Protein AF-A0A0F9LG20-F1 (afdb_monomer_lite)

Radius of gyration: 35.48 Å; chains: 1; bounding box: 74×20×113 Å

pLDDT: mean 71.7, std 18.49, range [33.44, 97.06]

Organism: NCBI:txid412755

Foldseek 3Di:
DPPVVVVVVVVVLVVLLVVLLVVVVVPDPDDPDPALVSQLVVQLVVCVPDPRDHPPVDHSNNSSNVSSVVVVVVSVVVVVVVVVVVVVVVVVVVVVVVVVVVVVVVVVCCVVVVVVVVVVVVVVVVVVVVVD

Secondary structure (DSSP, 8-state):
--SHHHHHHHHHHHHHHHHHHHHHHHH-------SHHHHHHHHHHHHHHS-----TTS-HHHHHHHHHHHHHHHHHHHHHHHHHHHHHHHHHHHHHHHHHHHHHHHHHHHHHHHHHHHHHHHHHHHHHHHT-

Structure (mmCIF, N/CA/C/O backbone):
d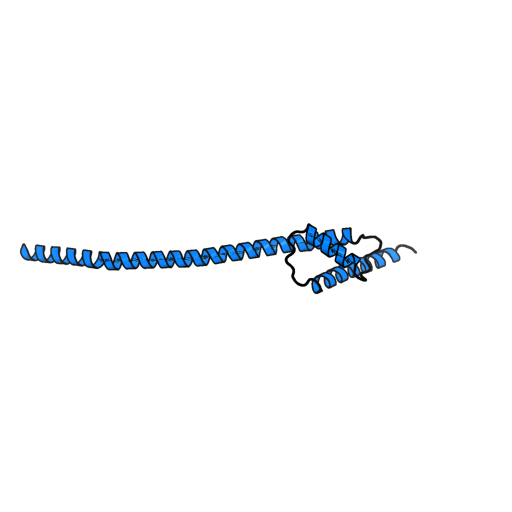ata_AF-A0A0F9LG20-F1
#
_entry.id   AF-A0A0F9LG20-F1
#
loop_
_atom_site.group_PDB
_atom_site.id
_atom_site.type_symbol
_atom_site.label_atom_id
_atom_site.label_alt_id
_atom_site.label_comp_id
_atom_site.label_asym_id
_atom_site.label_entity_id
_atom_site.label_seq_id
_atom_site.pdbx_PDB_ins_code
_atom_site.Cartn_x
_atom_site.Cartn_y
_atom_site.Cartn_z
_atom_site.occupancy
_atom_site.B_iso_or_equiv
_atom_site.auth_seq_id
_atom_site.auth_comp_id
_atom_site.auth_asym_id
_atom_site.auth_atom_id
_atom_site.pdbx_PDB_model_num
ATOM 1 N N . MET A 1 1 ? 17.284 -4.749 -62.860 1.00 35.94 1 MET A N 1
ATOM 2 C CA . MET A 1 1 ? 17.434 -5.625 -61.673 1.00 35.94 1 MET A CA 1
ATOM 3 C C . MET A 1 1 ? 17.868 -4.783 -60.466 1.00 35.94 1 MET A C 1
ATOM 5 O O . MET A 1 1 ? 19.033 -4.812 -60.116 1.00 35.94 1 MET A O 1
ATOM 9 N N . SER A 1 2 ? 16.974 -4.009 -59.832 1.00 41.59 2 SER A N 1
ATOM 10 C CA . SER A 1 2 ? 17.382 -3.140 -58.695 1.00 41.59 2 SER A CA 1
ATOM 11 C C . SER A 1 2 ? 16.422 -3.143 -57.499 1.00 41.59 2 SER A C 1
ATOM 13 O O . SER A 1 2 ? 16.695 -2.504 -56.493 1.00 41.59 2 SER A O 1
ATOM 15 N N . VAL A 1 3 ? 15.325 -3.906 -57.552 1.00 36.62 3 VAL A N 1
ATOM 16 C CA . VAL A 1 3 ? 14.295 -3.906 -56.490 1.00 36.62 3 VAL A CA 1
ATOM 17 C C . VAL A 1 3 ? 14.534 -4.996 -55.428 1.00 36.62 3 VAL A C 1
ATOM 19 O O . VAL A 1 3 ? 14.039 -4.897 -54.307 1.00 36.62 3 VAL A O 1
ATOM 22 N N . LEU A 1 4 ? 15.348 -6.020 -55.724 1.00 35.62 4 LEU A N 1
ATOM 23 C CA . LEU A 1 4 ? 15.622 -7.117 -54.780 1.00 35.62 4 LEU A CA 1
ATOM 24 C C . LEU A 1 4 ? 16.664 -6.788 -53.693 1.00 35.62 4 LEU A C 1
ATOM 26 O O . LEU A 1 4 ? 16.667 -7.453 -52.658 1.00 35.62 4 LEU A O 1
ATOM 30 N N . HIS A 1 5 ? 17.504 -5.763 -53.876 1.00 33.44 5 HIS A N 1
ATOM 31 C CA . HIS A 1 5 ? 18.512 -5.376 -52.876 1.00 33.44 5 HIS A CA 1
ATOM 32 C C . HIS A 1 5 ? 17.921 -4.567 -51.706 1.00 33.44 5 HIS A C 1
ATOM 34 O O . HIS A 1 5 ? 18.314 -4.782 -50.562 1.00 33.44 5 HIS A O 1
ATOM 40 N N . GLY A 1 6 ? 16.904 -3.728 -51.941 1.00 34.19 6 GLY A N 1
ATOM 41 C CA . GLY A 1 6 ? 16.282 -2.923 -50.877 1.00 34.19 6 GLY A CA 1
ATOM 42 C C . GLY A 1 6 ? 15.517 -3.750 -49.834 1.00 34.19 6 GLY A C 1
ATOM 43 O O . GLY A 1 6 ? 15.602 -3.489 -48.637 1.00 34.19 6 GLY A O 1
ATOM 44 N N . LYS A 1 7 ? 14.823 -4.816 -50.258 1.00 38.69 7 LYS A N 1
ATOM 45 C CA . LYS A 1 7 ? 14.038 -5.682 -49.353 1.00 38.69 7 LYS A CA 1
ATOM 46 C C . LYS A 1 7 ? 14.897 -6.564 -48.437 1.00 38.69 7 LYS A C 1
ATOM 48 O O . LYS A 1 7 ? 14.446 -6.905 -47.344 1.00 38.69 7 LYS A O 1
ATOM 53 N N . ARG A 1 8 ? 16.115 -6.932 -48.858 1.00 40.34 8 ARG A N 1
ATOM 54 C CA . ARG A 1 8 ? 17.079 -7.672 -48.022 1.00 40.34 8 ARG A CA 1
ATOM 55 C C . ARG A 1 8 ? 17.750 -6.760 -46.991 1.00 40.34 8 ARG A C 1
ATOM 57 O O . ARG A 1 8 ? 17.859 -7.173 -45.841 1.00 40.34 8 ARG A O 1
ATOM 64 N N . SER A 1 9 ? 18.089 -5.519 -47.355 1.00 44.06 9 SER A N 1
ATOM 65 C CA . SER A 1 9 ? 18.653 -4.533 -46.416 1.00 44.06 9 SER A CA 1
ATOM 66 C C . SER A 1 9 ? 17.705 -4.169 -45.273 1.00 44.06 9 SER A C 1
ATOM 68 O O . SER A 1 9 ? 18.147 -4.072 -44.134 1.00 44.06 9 SER A O 1
ATOM 70 N N . ILE A 1 10 ? 16.399 -4.029 -45.535 1.00 45.84 10 ILE A N 1
ATOM 71 C CA . ILE A 1 10 ? 15.422 -3.660 -44.492 1.00 45.84 10 ILE A CA 1
ATOM 72 C C . ILE A 1 10 ? 15.269 -4.777 -43.450 1.00 45.84 10 ILE A C 1
ATOM 74 O O . ILE A 1 10 ? 15.262 -4.511 -42.252 1.00 45.84 10 ILE A O 1
ATOM 78 N N . LYS A 1 11 ? 15.200 -6.043 -43.886 1.00 40.38 11 LYS A N 1
ATOM 79 C CA . LYS A 1 11 ? 15.082 -7.184 -42.961 1.00 40.38 11 LYS A CA 1
ATOM 80 C C . LYS A 1 11 ? 16.339 -7.377 -42.112 1.00 40.38 11 LYS A C 1
ATOM 82 O O . LYS A 1 11 ? 16.212 -7.688 -40.933 1.00 40.38 11 LYS A O 1
ATOM 87 N N . LEU A 1 12 ? 17.524 -7.151 -42.686 1.00 45.44 12 LEU A N 1
ATOM 88 C CA . LEU A 1 12 ? 18.787 -7.182 -41.942 1.00 45.44 12 LEU A CA 1
ATOM 89 C C . LEU A 1 12 ? 18.863 -6.041 -40.915 1.00 45.44 12 LEU A C 1
ATOM 91 O O . LEU A 1 12 ? 19.277 -6.268 -39.785 1.00 45.44 12 LEU A O 1
ATOM 95 N N . SER A 1 13 ? 18.394 -4.842 -41.282 1.00 50.56 13 SER A N 1
ATOM 96 C CA . SER A 1 13 ? 18.363 -3.670 -40.398 1.00 50.56 13 SER A CA 1
ATOM 97 C C . SER A 1 13 ? 17.475 -3.888 -39.173 1.00 50.56 13 SER A C 1
ATOM 99 O O . SER A 1 13 ? 17.883 -3.562 -38.065 1.00 50.56 13 SER A O 1
ATOM 101 N N . VAL A 1 14 ? 16.279 -4.460 -39.348 1.00 51.78 14 VAL A N 1
ATOM 102 C CA . VAL A 1 14 ? 15.357 -4.727 -38.228 1.00 51.78 14 VAL A CA 1
ATOM 103 C C . VAL A 1 14 ? 15.914 -5.805 -37.299 1.00 51.78 14 VAL A C 1
ATOM 105 O O . VAL A 1 14 ? 15.817 -5.667 -36.084 1.00 51.78 14 VAL A O 1
ATOM 108 N N . PHE A 1 15 ? 16.548 -6.845 -37.850 1.00 52.56 15 PHE A N 1
ATOM 109 C CA . PHE A 1 15 ? 17.170 -7.903 -37.050 1.00 52.56 15 PHE A CA 1
ATOM 110 C C . PHE A 1 15 ? 18.367 -7.382 -36.241 1.00 52.56 15 PHE A C 1
ATOM 112 O O . PHE A 1 15 ? 18.517 -7.741 -35.079 1.00 52.56 15 PHE A O 1
ATOM 119 N N . SER A 1 16 ? 19.173 -6.489 -36.825 1.00 53.41 16 SER A N 1
ATOM 120 C CA . SER A 1 16 ? 20.299 -5.842 -36.137 1.00 53.41 16 SER A CA 1
ATOM 121 C C . SER A 1 16 ? 19.831 -4.916 -35.013 1.00 53.41 16 SER A C 1
ATOM 123 O O . SER A 1 16 ? 20.431 -4.899 -33.944 1.00 53.41 16 SER A O 1
ATOM 125 N N . VAL A 1 17 ? 18.728 -4.190 -35.225 1.00 55.19 17 VAL A N 1
ATOM 126 C CA . VAL A 1 17 ? 18.105 -3.351 -34.191 1.00 55.19 17 VAL A CA 1
ATOM 127 C C . VAL A 1 17 ? 17.536 -4.214 -33.064 1.00 55.19 17 VAL A C 1
ATOM 129 O O . VAL A 1 17 ? 17.798 -3.928 -31.902 1.00 55.19 17 VAL A O 1
ATOM 132 N N . LEU A 1 18 ? 16.834 -5.309 -33.377 1.00 57.78 18 LEU A N 1
ATOM 133 C CA . LEU A 1 18 ? 16.329 -6.237 -32.358 1.00 57.78 18 LEU A CA 1
ATOM 134 C C . LEU A 1 18 ? 17.461 -6.880 -31.547 1.00 57.78 18 LEU A C 1
ATOM 136 O O . LEU A 1 18 ? 17.350 -7.011 -30.330 1.00 57.78 18 LEU A O 1
ATOM 140 N N . LEU A 1 19 ? 18.550 -7.273 -32.212 1.00 58.50 19 LEU A N 1
ATOM 141 C CA . LEU A 1 19 ? 19.716 -7.866 -31.563 1.00 58.50 19 LEU A CA 1
ATOM 142 C C . LEU A 1 19 ? 20.439 -6.847 -30.669 1.00 58.50 19 LEU A C 1
ATOM 144 O O . LEU A 1 19 ? 20.835 -7.195 -29.562 1.00 58.50 19 LEU A O 1
ATOM 148 N N . ALA A 1 20 ? 20.547 -5.588 -31.107 1.00 56.97 20 ALA A N 1
ATOM 149 C CA . ALA A 1 20 ? 21.098 -4.497 -30.304 1.00 56.97 20 ALA A CA 1
ATOM 150 C C . ALA A 1 20 ? 20.238 -4.186 -29.076 1.00 56.97 20 ALA A C 1
ATOM 152 O O . ALA A 1 20 ? 20.774 -4.036 -27.982 1.00 56.97 20 ALA A O 1
ATOM 153 N N . ILE A 1 21 ? 18.911 -4.181 -29.231 1.00 58.53 21 ILE A N 1
ATOM 154 C CA . ILE A 1 21 ? 17.968 -4.035 -28.116 1.00 58.53 21 ILE A CA 1
ATOM 155 C C . ILE A 1 21 ? 18.114 -5.206 -27.136 1.00 58.53 21 ILE A C 1
ATOM 157 O O . ILE A 1 21 ? 18.216 -4.990 -25.935 1.00 58.53 21 ILE A O 1
ATOM 161 N N . THR A 1 22 ? 18.183 -6.442 -27.638 1.00 57.62 22 THR A N 1
ATOM 162 C CA . THR A 1 22 ? 18.323 -7.646 -26.798 1.00 57.62 22 THR A CA 1
ATOM 163 C C . THR A 1 22 ? 19.642 -7.646 -26.029 1.00 57.62 22 THR A C 1
ATOM 165 O O . THR A 1 22 ? 19.663 -7.993 -24.854 1.00 57.62 22 THR A O 1
ATOM 168 N N . ALA A 1 23 ? 20.736 -7.216 -26.660 1.00 57.47 23 ALA A N 1
ATOM 169 C CA . ALA A 1 23 ? 22.022 -7.083 -25.992 1.00 57.47 23 ALA A CA 1
ATOM 170 C C . ALA A 1 23 ? 21.995 -5.977 -24.927 1.00 57.47 23 ALA A C 1
ATOM 172 O O . ALA A 1 23 ? 22.414 -6.233 -23.801 1.00 57.47 23 ALA A O 1
ATOM 173 N N . LEU A 1 24 ? 21.438 -4.794 -25.226 1.00 58.38 24 LEU A N 1
ATOM 174 C CA . LEU A 1 24 ? 21.269 -3.728 -24.226 1.00 58.38 24 LEU A CA 1
ATOM 175 C C . LEU A 1 24 ? 20.518 -4.229 -22.984 1.00 58.38 24 LEU A C 1
ATOM 177 O O . LEU A 1 24 ? 20.935 -3.947 -21.866 1.00 58.38 24 LEU A O 1
ATOM 181 N N . LEU A 1 25 ? 19.465 -5.030 -23.181 1.00 54.41 25 LEU A N 1
ATOM 182 C CA . LEU A 1 25 ? 18.657 -5.603 -22.099 1.00 54.41 25 LEU A CA 1
ATOM 183 C C . LEU A 1 25 ? 19.420 -6.600 -21.209 1.00 54.41 25 LEU A C 1
ATOM 185 O O . LEU A 1 25 ? 19.004 -6.837 -20.080 1.00 54.41 25 LEU A O 1
ATOM 189 N N . THR A 1 26 ? 20.516 -7.193 -21.693 1.00 53.94 26 THR A N 1
ATOM 190 C CA . THR A 1 26 ? 21.326 -8.153 -20.917 1.00 53.94 26 THR A CA 1
ATOM 191 C C . THR A 1 26 ? 22.479 -7.521 -20.134 1.00 53.94 26 THR A C 1
ATOM 193 O O . THR A 1 26 ? 23.039 -8.192 -19.271 1.00 53.94 26 THR A O 1
ATOM 196 N N . PHE A 1 27 ? 22.840 -6.261 -20.416 1.00 46.91 27 PHE A N 1
ATOM 197 C CA . PHE A 1 27 ? 24.038 -5.613 -19.856 1.00 46.91 27 PHE A CA 1
ATOM 198 C C . PHE A 1 27 ? 23.765 -4.481 -18.866 1.00 46.91 27 PHE A C 1
ATOM 200 O O . PHE A 1 27 ? 24.700 -4.037 -18.201 1.00 46.91 27 PHE A O 1
ATOM 207 N N . THR A 1 28 ? 22.528 -4.006 -18.731 1.00 44.59 28 THR A N 1
ATOM 208 C CA . THR A 1 28 ? 22.213 -3.030 -17.687 1.00 44.59 28 THR A CA 1
ATOM 209 C C . THR A 1 28 ? 22.158 -3.743 -16.340 1.00 44.59 28 THR A C 1
ATOM 211 O O . THR A 1 28 ? 21.111 -4.259 -15.940 1.00 44.59 28 THR A O 1
ATOM 214 N N . GLU A 1 29 ? 23.294 -3.779 -15.636 1.00 42.50 29 GLU A N 1
ATOM 215 C CA . GLU A 1 29 ? 23.270 -3.835 -14.178 1.00 42.50 29 GLU A CA 1
ATOM 216 C C . GLU A 1 29 ? 22.289 -2.766 -13.698 1.00 42.50 29 GLU A C 1
ATOM 218 O O . GLU A 1 29 ? 22.288 -1.630 -14.170 1.00 42.50 29 GLU A O 1
ATOM 223 N N . TYR A 1 30 ? 21.372 -3.196 -12.843 1.00 41.78 30 TYR A N 1
ATOM 224 C CA . TYR A 1 30 ? 20.196 -2.450 -12.438 1.00 41.78 30 TYR A CA 1
ATOM 225 C C . TYR A 1 30 ? 20.604 -1.215 -11.623 1.00 41.78 30 TYR A C 1
ATOM 227 O O . TYR A 1 30 ? 20.660 -1.253 -10.395 1.00 41.78 30 TYR A O 1
ATOM 235 N N . THR A 1 31 ? 20.905 -0.110 -12.297 1.00 45.59 31 THR A N 1
ATOM 236 C CA . THR A 1 31 ? 21.007 1.211 -11.680 1.00 45.59 31 THR A CA 1
ATOM 237 C C . THR A 1 31 ? 19.690 1.951 -11.882 1.00 45.59 31 THR A C 1
ATOM 239 O O . THR A 1 31 ? 19.184 1.998 -13.005 1.00 45.59 31 THR A O 1
ATOM 242 N N . PRO A 1 32 ? 19.089 2.520 -10.822 1.00 51.19 32 PRO A N 1
ATOM 243 C CA . PRO A 1 32 ? 17.838 3.252 -10.951 1.00 51.19 32 PRO A CA 1
ATOM 244 C C . PRO A 1 32 ? 18.081 4.518 -11.776 1.00 51.19 32 PRO A C 1
ATOM 246 O O . PRO A 1 32 ? 18.607 5.511 -11.274 1.00 51.19 32 PRO A O 1
ATOM 249 N N . ALA A 1 33 ? 17.707 4.479 -13.052 1.00 49.53 33 ALA A N 1
ATOM 250 C CA . ALA A 1 33 ? 17.706 5.657 -13.897 1.00 49.53 33 ALA A CA 1
ATOM 251 C C . ALA A 1 33 ? 16.692 6.677 -13.361 1.00 49.53 33 ALA A C 1
ATOM 253 O O . ALA A 1 33 ? 15.513 6.371 -13.178 1.00 49.53 33 ALA A O 1
ATOM 254 N N . GLN A 1 34 ? 17.165 7.893 -13.093 1.00 55.31 34 GLN A N 1
ATOM 255 C CA . GLN A 1 34 ? 16.388 8.945 -12.430 1.00 55.31 34 GLN A CA 1
ATOM 256 C C . GLN A 1 34 ? 15.501 9.752 -13.399 1.00 55.31 34 GLN A C 1
ATOM 258 O O . GLN A 1 34 ? 14.619 10.481 -12.950 1.00 55.31 34 GLN A O 1
ATOM 263 N N . SER A 1 35 ? 15.703 9.616 -14.716 1.00 67.38 35 SER A N 1
ATOM 264 C CA . SER A 1 35 ? 14.880 10.241 -15.760 1.00 67.38 35 SER A CA 1
ATOM 265 C C . SER A 1 35 ? 15.119 9.608 -17.139 1.00 67.38 35 SER A C 1
ATOM 267 O O . SER A 1 35 ? 16.159 8.989 -17.381 1.00 67.38 35 SER A O 1
ATOM 269 N N . THR A 1 36 ? 14.174 9.800 -18.066 1.00 65.44 36 THR A N 1
ATOM 270 C CA . THR A 1 36 ? 14.299 9.402 -19.484 1.00 65.44 36 THR A CA 1
ATOM 271 C C . THR A 1 36 ? 15.521 10.021 -20.163 1.00 65.44 36 THR A C 1
ATOM 273 O O . THR A 1 36 ? 16.176 9.361 -20.963 1.00 65.44 36 THR A O 1
ATOM 276 N N . ASP A 1 37 ? 15.883 11.249 -19.797 1.00 69.00 37 ASP A N 1
ATOM 277 C CA . ASP A 1 37 ? 17.022 11.962 -20.387 1.00 69.00 37 ASP A CA 1
ATOM 278 C C . ASP A 1 37 ? 18.369 11.355 -19.948 1.00 69.00 37 ASP A C 1
ATOM 280 O O . ASP A 1 37 ? 19.323 11.293 -20.731 1.00 69.00 37 ASP A O 1
ATOM 284 N N . SER A 1 38 ? 18.438 10.839 -18.712 1.00 69.81 38 SER A N 1
ATOM 285 C CA . SER A 1 38 ? 19.600 10.082 -18.218 1.00 69.81 38 SER A CA 1
ATOM 286 C C . SER A 1 38 ? 19.759 8.775 -18.992 1.00 69.81 38 SER A C 1
ATOM 288 O O . SER A 1 38 ? 20.850 8.464 -19.466 1.00 69.81 38 SER A O 1
ATOM 290 N N . LEU A 1 39 ? 18.650 8.056 -19.205 1.00 68.62 39 LEU A N 1
ATOM 291 C CA . LEU A 1 39 ? 18.619 6.820 -19.994 1.00 68.62 39 LEU A CA 1
ATOM 292 C C . LEU A 1 39 ? 19.053 7.042 -21.446 1.00 68.62 39 LEU A C 1
ATOM 294 O O . LEU A 1 39 ? 19.773 6.213 -22.000 1.00 68.62 39 LEU A O 1
ATOM 298 N N . GLU A 1 40 ? 18.643 8.149 -22.072 1.00 71.75 40 GLU A N 1
ATOM 299 C CA . GLU A 1 40 ? 19.069 8.472 -23.440 1.00 71.75 40 GLU A CA 1
ATOM 300 C C . GLU A 1 40 ? 20.575 8.722 -23.490 1.00 71.75 40 GLU A C 1
ATOM 302 O O . GLU A 1 40 ? 21.264 8.180 -24.354 1.00 71.75 40 GLU A O 1
ATOM 307 N N . THR A 1 41 ? 21.102 9.471 -22.523 1.00 72.56 41 THR A N 1
ATOM 308 C CA . THR A 1 41 ? 22.530 9.794 -22.439 1.00 72.56 41 THR A CA 1
ATOM 309 C C . THR A 1 41 ? 23.385 8.543 -22.214 1.00 72.56 41 THR A C 1
ATOM 311 O O . THR A 1 41 ? 24.382 8.339 -22.910 1.00 72.56 41 THR A O 1
ATOM 314 N N . GLU A 1 42 ? 22.974 7.670 -21.293 1.00 70.31 42 GLU A N 1
ATOM 315 C CA . GLU A 1 42 ? 23.639 6.392 -21.012 1.00 70.31 42 GLU A CA 1
ATOM 316 C C . GLU A 1 42 ? 23.571 5.440 -22.214 1.00 70.31 42 GLU A C 1
ATOM 318 O O . GLU A 1 42 ? 24.582 4.845 -22.594 1.00 70.31 42 GLU A O 1
ATOM 323 N N . CYS A 1 43 ? 22.415 5.355 -22.882 1.00 72.44 43 CYS A N 1
ATOM 324 C CA . CYS A 1 43 ? 22.254 4.573 -24.106 1.00 72.44 43 CYS A CA 1
ATOM 325 C C . CYS A 1 43 ? 23.183 5.071 -25.219 1.00 72.44 43 CYS A C 1
ATOM 327 O O . CYS A 1 43 ? 23.856 4.270 -25.872 1.00 72.44 43 CYS A O 1
ATOM 329 N N . VAL A 1 44 ? 23.259 6.389 -25.431 1.00 74.38 44 VAL A N 1
ATOM 330 C CA . VAL A 1 44 ? 24.126 6.974 -26.460 1.00 74.38 44 VAL A CA 1
ATOM 331 C C . VAL A 1 44 ? 25.590 6.690 -26.146 1.00 74.38 44 VAL A C 1
ATOM 333 O O . VAL A 1 44 ? 26.326 6.289 -27.049 1.00 74.38 44 VAL A O 1
ATOM 336 N N . ALA A 1 45 ? 26.017 6.834 -24.889 1.00 71.31 45 ALA A N 1
ATOM 337 C CA . ALA A 1 45 ? 27.377 6.512 -24.463 1.00 71.31 45 ALA A CA 1
ATOM 338 C C . ALA A 1 45 ? 27.711 5.025 -24.677 1.00 71.31 45 ALA A C 1
ATOM 340 O O . ALA A 1 45 ? 28.797 4.695 -25.156 1.00 71.31 45 ALA A O 1
ATOM 341 N N . PHE A 1 46 ? 26.766 4.126 -24.398 1.00 70.00 46 PHE A N 1
ATOM 342 C CA . PHE A 1 46 ? 26.931 2.688 -24.597 1.00 70.00 46 PHE A CA 1
ATOM 343 C C . PHE A 1 46 ? 27.012 2.301 -26.082 1.00 70.00 46 PHE A C 1
ATOM 345 O O . PHE A 1 46 ? 27.960 1.641 -26.503 1.00 70.00 46 PHE A O 1
ATOM 352 N N . ILE A 1 47 ? 26.070 2.760 -26.913 1.00 68.94 47 ILE A N 1
ATOM 353 C CA . ILE A 1 47 ? 26.082 2.482 -28.359 1.00 68.94 47 ILE A CA 1
ATOM 354 C C . ILE A 1 47 ? 27.326 3.084 -29.023 1.00 68.94 47 ILE A C 1
ATOM 356 O O . ILE A 1 47 ? 27.895 2.469 -29.921 1.00 68.94 47 ILE A O 1
ATOM 360 N N . SER A 1 48 ? 27.770 4.258 -28.566 1.00 69.62 48 SER A N 1
ATOM 361 C CA . SER A 1 48 ? 28.957 4.930 -29.110 1.00 69.62 48 SER A CA 1
ATOM 362 C C . SER A 1 48 ? 30.279 4.299 -28.656 1.00 69.62 48 SER A C 1
ATOM 364 O O . SER A 1 48 ? 31.295 4.504 -29.315 1.00 69.62 48 SER A O 1
ATOM 366 N N . SER A 1 49 ? 30.287 3.552 -27.545 1.00 68.12 49 SER A N 1
ATOM 367 C CA . SER A 1 49 ? 31.472 2.849 -27.022 1.00 68.12 49 SER A CA 1
ATOM 368 C C . SER A 1 49 ? 31.539 1.371 -27.423 1.00 68.12 49 SER A C 1
ATOM 370 O O . SER A 1 49 ? 32.603 0.757 -27.339 1.00 68.12 49 SER A O 1
ATOM 372 N N . GLY A 1 50 ? 30.428 0.794 -27.886 1.00 61.72 50 GLY A N 1
ATOM 373 C CA . GLY A 1 50 ? 30.350 -0.590 -28.339 1.00 61.72 50 GLY A CA 1
ATOM 374 C C . GLY A 1 50 ? 30.803 -0.801 -29.787 1.00 61.72 50 GLY A C 1
ATOM 375 O O . GLY A 1 50 ? 30.758 0.088 -30.630 1.00 61.72 50 GLY A O 1
ATOM 376 N N . THR A 1 51 ? 31.136 -2.048 -30.125 1.00 54.25 51 THR A N 1
ATOM 377 C CA . THR A 1 51 ? 31.341 -2.527 -31.509 1.00 54.25 51 THR A CA 1
ATOM 378 C C . THR A 1 51 ? 30.024 -2.691 -32.289 1.00 54.25 51 THR A C 1
ATOM 380 O O . THR A 1 51 ? 29.977 -3.368 -33.321 1.00 54.25 51 THR A O 1
ATOM 383 N N . PHE A 1 52 ? 28.934 -2.092 -31.799 1.00 56.47 52 PHE A N 1
ATOM 384 C CA . PHE A 1 52 ? 27.605 -2.210 -32.379 1.00 56.47 52 PHE A CA 1
ATOM 385 C C . PHE A 1 52 ? 27.536 -1.479 -33.718 1.00 56.47 52 PHE A C 1
ATOM 387 O O . PHE A 1 52 ? 27.668 -0.261 -33.811 1.00 56.47 52 PHE A O 1
ATOM 394 N N . THR A 1 53 ? 27.287 -2.237 -34.781 1.00 53.97 53 THR A N 1
ATOM 395 C CA . THR A 1 53 ? 27.063 -1.688 -36.117 1.00 53.97 53 THR A CA 1
ATOM 396 C C . THR A 1 53 ? 25.624 -1.193 -36.217 1.00 53.97 53 THR A C 1
ATOM 398 O O . THR A 1 53 ? 24.697 -1.939 -36.533 1.00 53.97 53 THR A O 1
ATOM 401 N N . VAL A 1 54 ? 25.432 0.092 -35.918 1.00 54.03 54 VAL A N 1
ATOM 402 C CA . VAL A 1 54 ? 24.183 0.802 -36.212 1.00 54.03 54 VAL A CA 1
ATOM 403 C C . VAL A 1 54 ? 24.059 0.932 -37.739 1.00 54.03 54 VAL A C 1
ATOM 405 O O . VAL A 1 54 ? 25.061 1.203 -38.409 1.00 54.03 54 VAL A O 1
ATOM 408 N N . PRO A 1 55 ? 22.872 0.719 -38.337 1.00 59.41 55 PRO A N 1
ATOM 409 C CA . PRO A 1 55 ? 22.672 0.971 -39.760 1.00 59.41 55 PRO A CA 1
ATOM 410 C C . PRO A 1 55 ? 23.109 2.397 -40.113 1.00 59.41 55 PRO A C 1
ATOM 412 O O . PRO A 1 55 ? 22.725 3.332 -39.422 1.00 59.41 55 PRO A O 1
ATOM 415 N N . ALA A 1 56 ? 23.843 2.587 -41.214 1.00 59.56 56 ALA A N 1
ATOM 416 C CA . ALA A 1 56 ? 24.373 3.902 -41.611 1.00 59.56 56 ALA A CA 1
ATOM 417 C C . ALA A 1 56 ? 23.296 4.996 -41.809 1.00 59.56 56 ALA A C 1
ATOM 419 O O . ALA A 1 56 ? 23.617 6.176 -41.901 1.00 59.56 56 ALA A O 1
ATOM 420 N N . SER A 1 57 ? 22.021 4.608 -41.889 1.00 63.81 57 SER A N 1
ATOM 421 C CA . SER A 1 57 ? 20.861 5.497 -41.984 1.00 63.81 57 SER A CA 1
ATOM 422 C C . SER A 1 57 ? 20.325 5.995 -40.636 1.00 63.81 57 SER A C 1
ATOM 424 O O . SER A 1 57 ? 19.402 6.803 -40.630 1.00 63.81 57 SER A O 1
ATOM 426 N N . LEU A 1 58 ? 20.829 5.487 -39.509 1.00 64.31 58 LEU A N 1
ATOM 427 C CA . LEU A 1 58 ? 20.385 5.833 -38.160 1.00 64.31 58 LEU A CA 1
ATOM 428 C C . LEU A 1 58 ? 21.579 6.310 -37.344 1.00 64.31 58 LEU A C 1
ATOM 430 O O . LEU A 1 58 ? 22.604 5.637 -37.264 1.00 64.31 58 LEU A O 1
ATOM 434 N N . THR A 1 59 ? 21.438 7.468 -36.710 1.00 73.00 59 THR A N 1
ATOM 435 C CA . THR A 1 59 ? 22.419 7.894 -35.716 1.00 73.00 59 THR A CA 1
ATOM 436 C C . THR A 1 59 ? 22.190 7.107 -34.418 1.00 73.00 59 THR A C 1
ATOM 438 O O . THR A 1 59 ? 21.052 6.722 -34.126 1.00 73.00 59 THR A O 1
ATOM 441 N N . PRO A 1 60 ? 23.237 6.884 -33.603 1.00 69.25 60 PRO A N 1
ATOM 442 C CA . PRO A 1 60 ? 23.093 6.333 -32.253 1.00 69.25 60 PRO A CA 1
ATOM 443 C C . PRO A 1 60 ? 22.019 7.048 -31.423 1.00 69.25 60 PRO A C 1
ATOM 445 O O . PRO A 1 60 ? 21.269 6.416 -30.687 1.00 69.25 60 PRO A O 1
ATOM 448 N N . GLN A 1 61 ? 21.899 8.363 -31.608 1.00 73.56 61 GLN A N 1
ATOM 449 C CA . GLN A 1 61 ? 20.929 9.197 -30.914 1.00 73.56 61 GLN A CA 1
ATOM 450 C C . GLN A 1 61 ? 19.480 8.884 -31.314 1.00 73.56 61 GLN A C 1
ATOM 452 O O . GLN A 1 61 ? 18.630 8.715 -30.447 1.00 73.56 61 GLN A O 1
ATOM 457 N N . GLU A 1 62 ? 19.192 8.731 -32.609 1.00 72.56 62 GLU A N 1
ATOM 458 C CA . GLU A 1 62 ? 17.842 8.381 -33.076 1.00 72.56 62 GLU A CA 1
ATOM 459 C C . GLU A 1 62 ? 17.426 6.968 -32.640 1.00 72.56 62 GLU A C 1
ATOM 461 O O . GLU A 1 62 ? 16.272 6.743 -32.277 1.00 72.56 62 GLU A O 1
ATOM 466 N N . LEU A 1 63 ? 18.369 6.021 -32.598 1.00 73.31 63 LEU A N 1
ATOM 467 C CA . LEU A 1 63 ? 18.111 4.687 -32.055 1.00 73.31 63 LEU A CA 1
ATOM 468 C C . LEU A 1 63 ? 17.793 4.745 -30.552 1.00 73.31 63 LEU A C 1
ATOM 470 O O . LEU A 1 63 ? 16.810 4.150 -30.110 1.00 73.31 63 LEU A O 1
ATOM 474 N N . CYS A 1 64 ? 18.590 5.479 -29.775 1.00 74.31 64 CYS A N 1
ATOM 475 C CA . CYS A 1 64 ? 18.412 5.574 -28.329 1.00 74.31 64 CYS A CA 1
ATOM 476 C C . CYS A 1 64 ? 17.118 6.280 -27.930 1.00 74.31 64 CYS A C 1
ATOM 478 O O . CYS A 1 64 ? 16.447 5.802 -27.023 1.00 74.31 64 CYS A O 1
ATOM 480 N N . LYS A 1 65 ? 16.683 7.317 -28.654 1.00 73.81 65 LYS A N 1
ATOM 481 C CA . LYS A 1 65 ? 15.359 7.924 -28.434 1.00 73.81 65 LYS A CA 1
ATOM 482 C C . LYS A 1 65 ? 14.224 6.912 -28.551 1.00 73.81 65 LYS A C 1
ATOM 484 O O . LYS A 1 65 ? 13.322 6.901 -27.721 1.00 73.81 65 LYS A O 1
ATOM 489 N N . VAL A 1 66 ? 14.266 6.038 -29.560 1.00 71.44 66 VAL A N 1
ATOM 490 C CA . VAL A 1 66 ? 13.236 5.006 -29.764 1.00 71.44 66 VAL A CA 1
ATOM 491 C C . VAL A 1 66 ? 13.271 3.968 -28.642 1.00 71.44 66 VAL A C 1
ATOM 493 O O . VAL A 1 66 ? 12.223 3.615 -28.104 1.00 71.44 66 VAL A O 1
ATOM 496 N N . VAL A 1 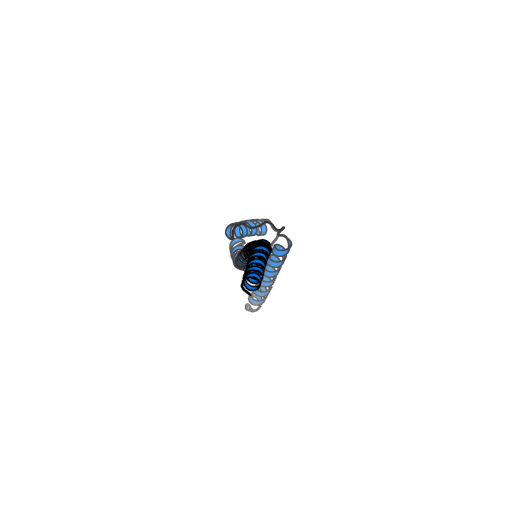67 ? 14.464 3.510 -28.255 1.00 70.00 67 VAL A N 1
ATOM 497 C CA . VAL A 1 67 ? 14.646 2.557 -27.149 1.00 70.00 67 VAL A CA 1
ATOM 498 C C . VAL A 1 67 ? 14.146 3.159 -25.833 1.00 70.00 67 VAL A C 1
ATOM 500 O O . VAL A 1 67 ? 13.343 2.542 -25.138 1.00 70.00 67 VAL A O 1
ATOM 503 N N . VAL A 1 68 ? 14.533 4.390 -25.512 1.00 69.50 68 VAL A N 1
ATOM 504 C CA . VAL A 1 68 ? 14.098 5.078 -24.292 1.00 69.50 68 VAL A CA 1
ATOM 505 C C . VAL A 1 68 ? 12.604 5.381 -24.312 1.00 69.50 68 VAL A C 1
ATOM 507 O O . VAL A 1 68 ? 11.955 5.223 -23.286 1.00 69.50 68 VAL A O 1
ATOM 510 N N . ALA A 1 69 ? 12.015 5.736 -25.452 1.00 68.38 69 ALA A N 1
ATOM 511 C CA . ALA A 1 69 ? 10.568 5.926 -25.542 1.00 68.38 69 ALA A CA 1
ATOM 512 C C . ALA A 1 69 ? 9.791 4.619 -25.296 1.00 68.38 69 ALA A C 1
ATOM 514 O O . ALA A 1 69 ? 8.755 4.630 -24.633 1.00 68.38 69 ALA A O 1
ATOM 515 N N . LEU A 1 70 ? 10.296 3.489 -25.803 1.00 67.12 70 LEU A N 1
ATOM 516 C CA . LEU A 1 70 ? 9.686 2.170 -25.618 1.00 67.12 70 LEU A CA 1
ATOM 517 C C . LEU A 1 70 ? 9.801 1.679 -24.174 1.00 67.12 70 LEU A C 1
ATOM 519 O O . LEU A 1 70 ? 8.813 1.234 -23.596 1.00 67.12 70 LEU A O 1
ATOM 523 N N . PHE A 1 71 ? 10.997 1.753 -23.593 1.00 66.44 71 PHE A N 1
ATOM 524 C CA . PHE A 1 71 ? 11.255 1.183 -22.275 1.00 66.44 71 PHE A CA 1
ATOM 525 C C . PHE A 1 71 ? 11.029 2.189 -21.151 1.00 66.44 71 PHE A C 1
ATOM 527 O O . PHE A 1 71 ? 10.450 1.829 -20.135 1.00 66.44 71 PHE A O 1
ATOM 534 N N . GLY A 1 72 ? 11.433 3.448 -21.314 1.00 65.25 72 GLY A N 1
ATOM 535 C CA . GLY A 1 72 ? 11.325 4.495 -20.292 1.00 65.25 72 GLY A CA 1
ATOM 536 C C . GLY A 1 72 ? 9.891 4.723 -19.815 1.00 65.25 72 GLY A C 1
ATOM 537 O O . GLY A 1 72 ? 9.661 4.842 -18.616 1.00 65.25 72 GLY A O 1
ATOM 538 N N . ASN A 1 73 ? 8.914 4.676 -20.725 1.00 66.62 73 ASN A N 1
ATOM 539 C CA . ASN A 1 73 ? 7.496 4.756 -20.366 1.00 66.62 73 ASN A CA 1
ATOM 540 C C . ASN A 1 73 ? 7.031 3.561 -19.511 1.00 66.62 73 ASN A C 1
ATOM 542 O O . ASN A 1 73 ? 6.252 3.728 -18.575 1.00 66.62 73 ASN A O 1
ATOM 546 N N . GLU A 1 74 ? 7.505 2.351 -19.808 1.00 66.00 74 GLU A N 1
ATOM 547 C CA . GLU A 1 74 ? 7.176 1.156 -19.021 1.00 66.00 74 GLU A CA 1
ATOM 548 C C . GLU A 1 74 ? 7.923 1.135 -17.676 1.00 66.00 74 GLU A C 1
ATOM 550 O O . GLU A 1 74 ? 7.350 0.741 -16.660 1.00 66.00 74 GLU A O 1
ATOM 555 N N . TRP A 1 75 ? 9.151 1.656 -17.632 1.00 66.25 75 TRP A N 1
ATOM 556 C CA . TRP A 1 75 ? 9.917 1.856 -16.400 1.00 66.25 75 TRP A CA 1
ATOM 557 C C . TRP A 1 75 ? 9.250 2.859 -15.460 1.00 66.25 75 TRP A C 1
ATOM 559 O O . TRP A 1 75 ? 9.104 2.577 -14.272 1.00 66.25 75 TRP A O 1
ATOM 569 N N . GLU A 1 76 ? 8.796 4.005 -15.970 1.00 66.31 76 GLU A N 1
ATOM 570 C CA . GLU A 1 76 ? 8.118 5.017 -15.155 1.00 66.31 76 GLU A CA 1
ATOM 571 C C . GLU A 1 76 ? 6.821 4.463 -14.548 1.00 66.31 76 GLU A C 1
ATOM 573 O O . GLU A 1 76 ? 6.525 4.687 -13.370 1.00 66.31 76 GLU A O 1
ATOM 578 N N . LYS A 1 77 ? 6.063 3.680 -15.324 1.00 67.75 77 LYS A N 1
ATOM 579 C CA . LYS A 1 77 ? 4.879 2.971 -14.823 1.00 67.75 77 LYS A CA 1
ATOM 580 C C . LYS A 1 77 ? 5.240 1.953 -13.744 1.00 67.75 77 LYS A C 1
ATOM 582 O O . LYS A 1 77 ? 4.570 1.922 -12.715 1.00 67.75 77 LYS A O 1
ATOM 587 N N . ALA A 1 78 ? 6.287 1.151 -13.948 1.00 68.81 78 ALA A N 1
ATOM 588 C CA . ALA A 1 78 ? 6.740 0.166 -12.969 1.00 68.81 78 ALA A CA 1
ATOM 589 C C . ALA A 1 78 ? 7.196 0.828 -11.656 1.00 68.81 78 ALA A C 1
ATOM 591 O O . ALA A 1 78 ? 6.800 0.387 -10.577 1.00 68.81 78 ALA A O 1
ATOM 592 N N . ALA A 1 79 ? 7.943 1.933 -11.737 1.00 67.12 79 ALA A N 1
ATOM 593 C CA . ALA A 1 79 ? 8.378 2.705 -10.576 1.00 67.12 79 ALA A CA 1
ATOM 594 C C . ALA A 1 79 ? 7.191 3.324 -9.814 1.00 67.12 79 ALA A C 1
ATOM 596 O O . ALA A 1 79 ? 7.106 3.210 -8.590 1.00 67.12 79 ALA A O 1
ATOM 597 N N . LYS A 1 80 ? 6.221 3.918 -10.527 1.00 71.88 80 LYS A N 1
ATOM 598 C CA . LYS A 1 80 ? 4.981 4.443 -9.922 1.00 71.88 80 LYS A CA 1
ATOM 599 C C . LYS A 1 80 ? 4.151 3.346 -9.263 1.00 71.88 80 LYS A C 1
ATOM 601 O O . LYS A 1 80 ? 3.612 3.555 -8.174 1.00 71.88 80 LYS A O 1
ATOM 606 N N . LEU A 1 81 ? 4.053 2.181 -9.899 1.00 73.31 81 LEU A N 1
ATOM 607 C CA . LEU A 1 81 ? 3.350 1.028 -9.348 1.00 73.31 81 LEU A CA 1
ATOM 608 C C . LEU A 1 81 ? 4.032 0.529 -8.069 1.00 73.31 81 LEU A C 1
ATOM 610 O O . LEU A 1 81 ? 3.352 0.329 -7.068 1.00 73.31 81 LEU A O 1
ATOM 614 N N . GLN A 1 82 ? 5.361 0.399 -8.062 1.00 69.56 82 GLN A N 1
ATOM 615 C CA . GLN A 1 82 ? 6.121 -0.002 -6.876 1.00 69.56 82 GLN A CA 1
ATOM 616 C C . GLN A 1 82 ? 5.939 0.986 -5.716 1.00 69.56 82 GLN A C 1
ATOM 618 O O . GLN A 1 82 ? 5.689 0.567 -4.586 1.00 69.56 82 GLN A O 1
ATOM 623 N N . ALA A 1 83 ? 6.008 2.291 -5.994 1.00 67.88 83 ALA A N 1
ATOM 624 C CA . ALA A 1 83 ? 5.764 3.325 -4.992 1.00 67.88 83 ALA A CA 1
ATOM 625 C C . ALA A 1 83 ? 4.333 3.248 -4.435 1.00 67.88 83 ALA A C 1
ATOM 627 O O . ALA A 1 83 ? 4.128 3.355 -3.229 1.00 67.88 83 ALA A O 1
ATOM 628 N N . THR A 1 84 ? 3.348 2.998 -5.300 1.00 78.44 84 THR A N 1
ATOM 629 C CA . THR A 1 84 ? 1.945 2.845 -4.895 1.00 78.44 84 THR A CA 1
ATOM 630 C C . THR A 1 84 ? 1.750 1.607 -4.022 1.00 78.44 84 THR A C 1
ATOM 632 O O . THR A 1 84 ? 1.102 1.699 -2.986 1.00 78.44 84 THR A O 1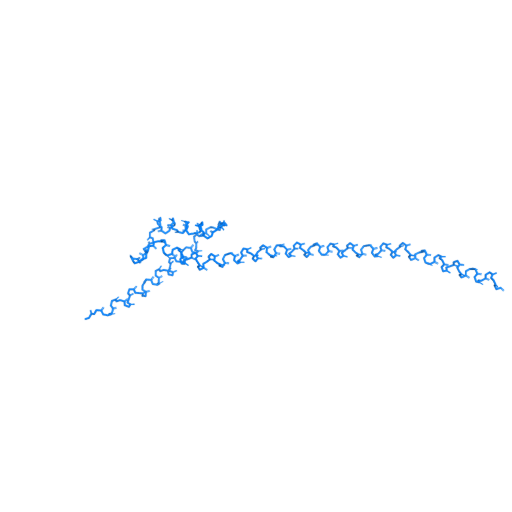
ATOM 635 N N . ILE A 1 85 ? 2.345 0.466 -4.386 1.00 83.75 85 ILE A N 1
ATOM 636 C CA . ILE A 1 85 ? 2.304 -0.764 -3.578 1.00 83.75 85 ILE A CA 1
ATOM 637 C C . ILE A 1 85 ? 2.905 -0.520 -2.191 1.00 83.75 85 ILE A C 1
ATOM 639 O O . ILE A 1 85 ? 2.336 -0.955 -1.195 1.00 83.75 85 ILE A O 1
ATOM 643 N N . LEU A 1 86 ? 4.026 0.202 -2.109 1.00 85.56 86 LEU A N 1
ATOM 644 C CA . LEU A 1 86 ? 4.653 0.519 -0.827 1.00 85.56 86 LEU A CA 1
ATOM 645 C C . LEU A 1 86 ? 3.729 1.361 0.068 1.00 85.56 86 LEU A C 1
ATOM 647 O O . LEU A 1 86 ? 3.597 1.064 1.252 1.00 85.56 86 LEU A O 1
ATOM 651 N N . VAL A 1 87 ? 3.057 2.367 -0.503 1.00 86.69 87 VAL A N 1
ATOM 652 C CA . VAL A 1 87 ? 2.083 3.205 0.219 1.00 86.69 87 VAL A CA 1
ATOM 653 C C . VAL A 1 87 ? 0.863 2.396 0.662 1.00 86.69 87 VAL A C 1
ATOM 655 O O . VAL A 1 87 ? 0.414 2.542 1.795 1.00 86.69 87 VAL A O 1
ATOM 658 N N . VAL A 1 88 ? 0.329 1.528 -0.202 1.00 88.88 88 VAL A N 1
ATOM 659 C CA . VAL A 1 88 ? -0.812 0.664 0.142 1.00 88.88 88 VAL A CA 1
ATOM 660 C C . VAL A 1 88 ? -0.448 -0.284 1.285 1.00 88.88 88 VAL A C 1
ATOM 662 O O . VAL A 1 88 ? -1.210 -0.389 2.239 1.00 88.88 88 VAL A O 1
ATOM 665 N N . ASN A 1 89 ? 0.739 -0.893 1.254 1.00 87.69 89 ASN A N 1
ATOM 666 C CA . ASN A 1 89 ? 1.200 -1.760 2.340 1.00 87.69 89 ASN A CA 1
ATOM 667 C C . ASN A 1 89 ? 1.347 -1.006 3.675 1.00 87.69 89 ASN A C 1
ATOM 669 O O . ASN A 1 89 ? 0.984 -1.545 4.718 1.00 87.69 89 ASN A O 1
ATOM 673 N N . ASP A 1 90 ? 1.855 0.233 3.664 1.00 91.75 90 ASP A N 1
ATOM 674 C CA . ASP A 1 90 ? 1.909 1.070 4.875 1.00 91.75 90 ASP A CA 1
ATOM 675 C C . ASP A 1 90 ? 0.503 1.361 5.421 1.00 91.75 90 ASP A C 1
ATOM 677 O O . ASP A 1 90 ? 0.249 1.228 6.621 1.00 91.75 90 ASP A O 1
ATOM 681 N N . HIS A 1 91 ? -0.438 1.700 4.536 1.00 91.06 91 HIS A N 1
ATOM 682 C CA . HIS A 1 91 ? -1.826 1.937 4.917 1.00 91.06 91 HIS A CA 1
ATOM 683 C C . HIS A 1 91 ? -2.499 0.694 5.506 1.00 91.06 91 HIS A C 1
ATOM 685 O O . HIS A 1 91 ? -3.177 0.827 6.524 1.00 91.06 91 HIS A O 1
ATOM 691 N N . ASP A 1 92 ? -2.277 -0.495 4.943 1.00 90.62 92 ASP A N 1
ATOM 692 C CA . ASP A 1 92 ? -2.819 -1.752 5.473 1.00 90.62 92 ASP A CA 1
ATOM 693 C C . ASP A 1 92 ? -2.293 -2.045 6.886 1.00 90.62 92 ASP A C 1
ATOM 695 O O . ASP A 1 92 ? -3.062 -2.408 7.780 1.00 90.62 92 ASP A O 1
ATOM 699 N N . ILE A 1 93 ? -0.999 -1.813 7.136 1.00 91.12 93 ILE A N 1
ATOM 700 C CA . ILE A 1 93 ? -0.405 -1.969 8.474 1.00 91.12 93 ILE A CA 1
ATOM 701 C C . ILE A 1 93 ? -1.039 -0.985 9.464 1.00 91.12 93 ILE A C 1
ATOM 703 O O . ILE A 1 93 ? -1.400 -1.359 10.584 1.00 91.12 93 ILE A O 1
ATOM 707 N N . ARG A 1 94 ? -1.191 0.282 9.064 1.00 92.06 94 ARG A N 1
ATOM 708 C CA . ARG A 1 94 ? -1.802 1.316 9.909 1.00 92.06 94 ARG A CA 1
ATOM 709 C C . ARG A 1 94 ? -3.278 1.038 10.182 1.00 92.06 94 ARG A C 1
ATOM 711 O O . ARG A 1 94 ? -3.732 1.300 11.295 1.00 92.06 94 ARG A O 1
ATOM 718 N N . LEU A 1 95 ? -4.006 0.500 9.205 1.00 93.81 95 LEU A N 1
ATOM 719 C CA . LEU A 1 95 ? -5.398 0.093 9.364 1.00 93.81 95 LEU A CA 1
ATOM 720 C C . LEU A 1 95 ? -5.517 -1.052 10.374 1.00 93.81 95 LEU A C 1
ATOM 722 O O . LEU A 1 95 ? -6.26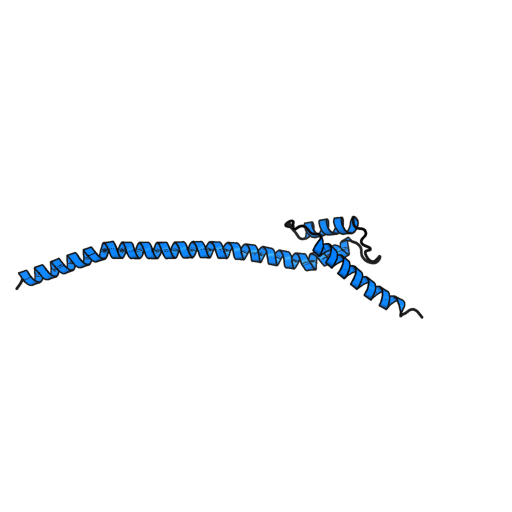8 -0.922 11.337 1.00 93.81 95 LEU A O 1
ATOM 726 N N . ALA A 1 96 ? -4.708 -2.105 10.234 1.00 93.19 96 ALA A N 1
ATOM 727 C CA . ALA A 1 96 ? -4.699 -3.224 11.175 1.00 93.19 96 ALA A CA 1
ATOM 728 C C . ALA A 1 96 ? -4.374 -2.776 12.614 1.00 93.19 96 ALA A C 1
ATOM 730 O O . ALA A 1 96 ? -5.000 -3.224 13.576 1.00 93.19 96 ALA A O 1
ATOM 731 N N . ALA A 1 97 ? -3.427 -1.845 12.778 1.00 93.50 97 ALA A N 1
ATOM 732 C CA . ALA A 1 97 ? -3.107 -1.270 14.083 1.00 93.50 97 ALA A CA 1
ATOM 733 C C . ALA A 1 97 ? -4.276 -0.454 14.668 1.00 93.50 97 ALA A C 1
ATOM 735 O O . ALA A 1 97 ? -4.549 -0.539 15.868 1.00 93.50 97 ALA A O 1
ATOM 736 N N . ALA A 1 98 ? -4.980 0.318 13.835 1.00 93.88 98 ALA A N 1
ATOM 737 C CA . ALA A 1 98 ? -6.148 1.085 14.258 1.00 93.88 98 ALA A CA 1
ATOM 738 C C . ALA A 1 98 ? -7.314 0.173 14.672 1.00 93.88 98 ALA A C 1
ATOM 740 O O . ALA A 1 98 ? -7.925 0.400 15.715 1.00 93.88 98 ALA A O 1
ATOM 741 N N . GLU A 1 99 ? -7.588 -0.887 13.910 1.00 96.38 99 GLU A N 1
ATOM 742 C CA . GLU A 1 99 ? -8.614 -1.883 14.239 1.00 96.38 99 GLU A CA 1
ATOM 743 C C . GLU A 1 99 ? -8.310 -2.593 15.564 1.00 96.38 99 GLU A C 1
ATOM 745 O O . GLU A 1 99 ? -9.190 -2.718 16.420 1.00 96.38 99 GLU A O 1
ATOM 750 N N . ALA A 1 100 ? -7.050 -2.978 15.788 1.00 94.31 100 ALA A N 1
ATOM 751 C CA . ALA A 1 100 ? -6.618 -3.569 17.052 1.00 94.31 100 ALA A CA 1
ATOM 752 C C . ALA A 1 100 ? -6.788 -2.602 18.240 1.00 94.31 100 ALA A C 1
ATOM 754 O O . ALA A 1 100 ? -7.240 -3.010 19.312 1.00 94.31 100 ALA A O 1
ATOM 755 N N . ALA A 1 101 ? -6.472 -1.316 18.056 1.00 93.69 101 ALA A N 1
ATOM 756 C CA . ALA A 1 101 ? -6.658 -0.299 19.089 1.00 93.69 101 ALA A CA 1
ATOM 757 C C . ALA A 1 101 ? -8.143 -0.075 19.427 1.00 93.69 101 ALA A C 1
ATOM 759 O O . ALA A 1 101 ? -8.494 0.032 20.602 1.00 93.69 101 ALA A O 1
ATOM 760 N N . ILE A 1 102 ? -9.024 -0.058 18.421 1.00 94.62 102 ILE A N 1
ATOM 761 C CA . ILE A 1 102 ? -10.478 0.046 18.622 1.00 94.62 102 ILE A CA 1
ATOM 762 C C . ILE A 1 102 ? -10.999 -1.160 19.409 1.00 94.62 102 ILE A C 1
ATOM 764 O O . ILE A 1 102 ? -11.735 -0.981 20.379 1.00 94.62 102 ILE A O 1
ATOM 768 N N . ALA A 1 103 ? -10.585 -2.376 19.041 1.00 94.56 103 ALA A N 1
ATOM 769 C CA . ALA A 1 103 ? -10.982 -3.588 19.754 1.00 9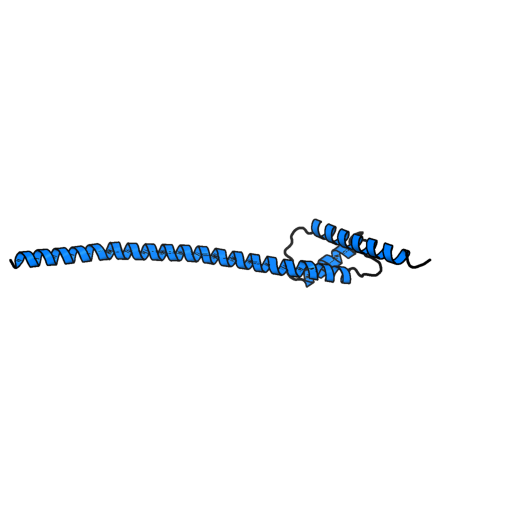4.56 103 ALA A CA 1
ATOM 770 C C . ALA A 1 103 ? -10.524 -3.568 21.224 1.00 94.56 103 ALA A C 1
ATOM 772 O O . ALA A 1 103 ? -11.284 -3.942 22.120 1.00 94.56 103 ALA A O 1
ATOM 773 N N . ALA A 1 104 ? -9.309 -3.079 21.491 1.00 92.38 104 ALA A N 1
ATOM 774 C CA . ALA A 1 104 ? -8.793 -2.934 22.850 1.00 92.38 104 ALA A CA 1
ATOM 775 C C . ALA A 1 104 ? -9.601 -1.919 23.679 1.00 92.38 104 ALA A C 1
ATOM 777 O O . ALA A 1 104 ? -9.947 -2.210 24.824 1.00 92.38 104 ALA A O 1
ATOM 778 N N . LEU A 1 105 ? -9.950 -0.766 23.098 1.00 93.50 105 LEU A N 1
ATOM 779 C CA . LEU A 1 105 ? -10.784 0.245 23.759 1.00 93.50 105 LEU A CA 1
ATOM 780 C C . LEU A 1 105 ? -12.184 -0.295 24.077 1.00 93.50 105 LEU A C 1
ATOM 782 O O . LEU A 1 105 ? -12.654 -0.155 25.202 1.00 93.50 105 LEU A O 1
ATOM 786 N N . GLN A 1 106 ? -12.822 -0.995 23.135 1.00 91.94 106 GLN A N 1
ATOM 787 C CA . GLN A 1 106 ? -14.134 -1.615 23.360 1.00 91.94 106 GLN A CA 1
ATOM 788 C C . GLN A 1 106 ? -14.099 -2.676 24.470 1.00 91.94 106 GLN A C 1
ATOM 790 O O . GLN A 1 106 ? -15.020 -2.758 25.290 1.00 91.94 106 GLN A O 1
ATOM 795 N N . ALA A 1 107 ? -13.033 -3.479 24.523 1.00 91.69 107 ALA A N 1
ATOM 796 C CA . ALA A 1 107 ? -12.841 -4.460 25.585 1.00 91.69 107 ALA A CA 1
ATOM 797 C C . ALA A 1 107 ? -12.647 -3.784 26.952 1.00 91.69 107 ALA A C 1
ATOM 799 O O . ALA A 1 107 ? -13.229 -4.228 27.944 1.00 91.69 107 ALA A O 1
ATOM 800 N N . GLN A 1 108 ? -11.880 -2.692 27.005 1.00 90.38 108 GLN A N 1
ATOM 801 C CA . GLN A 1 108 ? -11.660 -1.915 28.225 1.00 90.38 108 GLN A CA 1
ATOM 802 C C . GLN A 1 108 ? -12.951 -1.261 28.735 1.00 90.38 108 GLN A C 1
ATOM 804 O O . GLN A 1 108 ? -13.247 -1.350 29.930 1.00 90.38 108 GLN A O 1
ATOM 809 N N . ASP A 1 109 ? -13.734 -0.650 27.846 1.00 91.06 109 ASP A N 1
ATOM 810 C CA . ASP A 1 109 ? -15.020 -0.042 28.194 1.00 91.06 109 ASP A CA 1
ATOM 811 C C . ASP A 1 109 ? -15.988 -1.095 28.733 1.00 91.06 109 ASP A C 1
ATOM 813 O O . ASP A 1 109 ? -16.578 -0.909 29.797 1.00 91.06 109 ASP A O 1
ATOM 817 N N . THR A 1 110 ? -16.084 -2.250 28.071 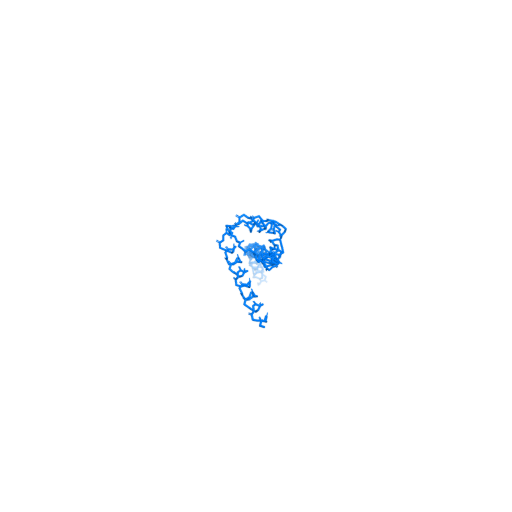1.00 90.31 110 THR A N 1
ATOM 818 C CA . THR A 1 110 ? -16.936 -3.358 28.529 1.00 90.31 110 THR A CA 1
ATOM 819 C C . THR A 1 110 ? -16.496 -3.865 29.904 1.00 90.31 110 THR A C 1
ATOM 821 O O . THR A 1 110 ? -17.322 -4.001 30.806 1.00 90.31 110 THR A O 1
ATOM 824 N N . ALA A 1 111 ? -15.193 -4.089 30.102 1.00 88.81 111 ALA A N 1
ATOM 825 C CA . ALA A 1 111 ? -14.645 -4.558 31.375 1.00 88.81 111 ALA A CA 1
ATOM 826 C C . ALA A 1 111 ? -14.852 -3.555 32.522 1.00 88.81 111 ALA A C 1
ATOM 828 O O . ALA A 1 111 ? -14.960 -3.957 33.679 1.00 88.81 111 ALA A O 1
ATOM 829 N N . THR A 1 112 ? -14.925 -2.259 32.215 1.00 91.81 112 THR A N 1
ATOM 830 C CA . THR A 1 112 ? -15.090 -1.200 33.218 1.00 91.81 112 THR A CA 1
ATOM 831 C C . THR A 1 112 ? -16.560 -0.916 33.525 1.00 91.81 112 THR A C 1
ATOM 833 O O . THR A 1 112 ? -16.917 -0.695 34.684 1.00 91.81 112 THR A O 1
ATOM 836 N N . LEU A 1 113 ? -17.420 -0.912 32.504 1.00 92.50 113 LEU A N 1
ATOM 837 C CA . LEU A 1 113 ? -18.826 -0.528 32.624 1.00 92.50 113 LEU A CA 1
ATOM 838 C C . LEU A 1 113 ? -19.714 -1.692 33.074 1.00 92.50 113 LEU A C 1
ATOM 840 O O . LEU A 1 113 ? -20.621 -1.472 33.877 1.00 92.50 113 LEU A O 1
ATOM 844 N N . GLN A 1 114 ? -19.446 -2.926 32.632 1.00 91.69 114 GLN A N 1
ATOM 845 C CA . GLN A 1 114 ? -20.291 -4.077 32.971 1.00 91.69 114 GLN A CA 1
ATOM 846 C C . GLN A 1 114 ? -20.383 -4.333 34.489 1.00 91.69 114 GLN A C 1
ATOM 848 O O . GLN A 1 114 ? -21.501 -4.445 34.992 1.00 91.69 114 GLN A O 1
ATOM 853 N N . PRO A 1 115 ? -19.282 -4.303 35.270 1.00 94.56 115 PRO A N 1
ATOM 854 C CA . PRO A 1 115 ? -19.368 -4.472 36.722 1.00 94.56 115 PRO A CA 1
ATOM 855 C C . PRO A 1 115 ? -20.178 -3.368 37.414 1.00 94.56 115 PRO A C 1
ATOM 857 O O . PRO A 1 115 ? -20.826 -3.615 38.431 1.00 94.56 115 PRO A O 1
ATOM 860 N N . GLN A 1 116 ? -20.156 -2.141 36.877 1.00 94.69 116 GLN A N 1
ATOM 861 C CA . GLN A 1 116 ? -20.941 -1.029 37.420 1.00 94.69 116 GLN A CA 1
ATOM 862 C C . GLN A 1 116 ? -22.435 -1.226 37.152 1.00 94.69 116 GLN A C 1
ATOM 864 O O . GLN A 1 116 ? -23.249 -1.017 38.053 1.00 94.69 116 GLN A O 1
ATOM 869 N N . ILE A 1 117 ? -22.789 -1.675 35.944 1.00 94.00 117 ILE A N 1
ATOM 870 C CA . ILE A 1 117 ? -24.163 -2.038 35.577 1.00 94.00 117 ILE A CA 1
ATOM 871 C C . ILE A 1 117 ? -24.669 -3.158 36.495 1.00 94.00 117 ILE A C 1
ATOM 873 O O . ILE A 1 117 ? -25.750 -3.040 37.076 1.00 94.00 117 ILE A O 1
ATOM 877 N N . ASP A 1 118 ? -23.866 -4.201 36.700 1.00 96.00 118 ASP A N 1
ATOM 878 C CA . ASP A 1 118 ? -24.225 -5.335 37.554 1.00 96.00 118 ASP A CA 1
ATOM 879 C C . ASP A 1 118 ? -24.421 -4.903 39.018 1.00 96.00 118 ASP A C 1
ATOM 881 O O . ASP A 1 118 ? -25.393 -5.299 39.667 1.00 96.00 118 ASP A O 1
ATOM 885 N N . ALA A 1 119 ? -23.555 -4.023 39.534 1.00 96.50 119 ALA A N 1
ATOM 886 C CA . ALA A 1 119 ? -23.676 -3.478 40.885 1.00 96.50 119 ALA A CA 1
ATOM 887 C C . ALA A 1 119 ? -24.944 -2.624 41.076 1.00 96.50 119 ALA A C 1
ATOM 889 O O . ALA A 1 119 ? -25.579 -2.684 42.135 1.00 96.50 119 ALA A O 1
ATOM 890 N N . ILE A 1 120 ? -25.333 -1.839 40.066 1.00 97.06 120 ILE A N 1
ATOM 891 C CA . ILE A 1 120 ? -26.584 -1.066 40.075 1.00 97.06 120 ILE A CA 1
ATOM 892 C C . ILE A 1 120 ? -27.785 -2.013 40.083 1.00 97.06 120 ILE A C 1
ATOM 894 O O . ILE A 1 120 ? -28.669 -1.867 40.930 1.00 97.06 120 ILE A O 1
ATOM 898 N N . ASN A 1 121 ? -27.791 -3.018 39.205 1.00 96.69 121 ASN A N 1
ATOM 899 C CA . ASN A 1 121 ? -28.868 -4.004 39.124 1.00 96.69 121 ASN A CA 1
ATOM 900 C C . ASN A 1 121 ? -29.047 -4.762 40.448 1.00 96.69 121 ASN A C 1
ATOM 902 O O . ASN A 1 121 ? -30.173 -4.917 40.925 1.00 96.69 121 ASN A O 1
ATOM 906 N N . ALA A 1 122 ? -27.947 -5.157 41.095 1.00 96.69 122 ALA A N 1
ATOM 907 C CA . ALA A 1 122 ? -27.984 -5.801 42.406 1.00 96.69 122 ALA A CA 1
ATOM 908 C C . ALA A 1 122 ? -28.573 -4.885 43.494 1.00 96.69 122 ALA A C 1
ATOM 910 O O . ALA A 1 122 ? -29.389 -5.324 44.307 1.00 96.69 122 ALA A O 1
ATOM 911 N N . LYS A 1 123 ? -28.208 -3.594 43.504 1.00 96.69 123 LYS A N 1
ATOM 912 C CA . LYS A 1 123 ? -28.796 -2.618 44.436 1.00 96.69 123 LYS A CA 1
ATOM 913 C C . LYS A 1 123 ? -30.297 -2.445 44.220 1.00 96.69 123 LYS A C 1
ATOM 915 O O . LYS A 1 123 ? -31.033 -2.439 45.205 1.00 96.69 123 LYS A O 1
ATOM 920 N N . LEU A 1 124 ? -30.750 -2.336 42.969 1.00 96.50 124 LEU A N 1
ATOM 921 C CA . LEU A 1 124 ? -32.179 -2.230 42.659 1.00 96.50 124 LEU A CA 1
ATOM 922 C C . LEU A 1 124 ? -32.953 -3.464 43.138 1.00 96.50 124 LEU A C 1
ATOM 924 O O . LEU A 1 124 ? -34.004 -3.312 43.757 1.00 96.50 124 LEU A O 1
ATOM 928 N N . ALA A 1 125 ? -32.424 -4.669 42.907 1.00 95.81 125 ALA A N 1
ATOM 929 C CA . ALA A 1 125 ? -33.055 -5.908 43.358 1.00 95.81 125 ALA A CA 1
ATOM 930 C C . ALA A 1 125 ? -33.193 -5.961 44.891 1.00 95.81 125 ALA A C 1
ATOM 932 O O . ALA A 1 125 ? -34.267 -6.270 45.408 1.00 95.81 125 ALA A O 1
ATOM 933 N N . ASN A 1 126 ? -32.140 -5.586 45.623 1.00 95.81 126 ASN A N 1
ATOM 934 C CA . ASN A 1 126 ? -32.167 -5.544 47.087 1.00 95.81 126 ASN A CA 1
ATOM 935 C C . ASN A 1 126 ? -33.151 -4.495 47.625 1.00 95.81 126 ASN A C 1
ATOM 937 O O . ASN A 1 126 ? -33.856 -4.754 48.597 1.00 95.81 126 ASN A O 1
ATOM 941 N N . MET A 1 127 ? -33.229 -3.322 46.989 1.00 95.94 127 MET A N 1
ATOM 942 C CA . MET A 1 127 ? -34.215 -2.299 47.348 1.00 95.94 127 MET A CA 1
ATOM 943 C C . MET A 1 127 ? -35.648 -2.778 47.115 1.00 95.94 127 MET A C 1
ATOM 945 O O . MET A 1 127 ? -36.507 -2.542 47.957 1.00 95.94 127 MET A O 1
ATOM 949 N N . ALA A 1 128 ? -35.904 -3.460 45.996 1.00 94.56 128 ALA A N 1
ATOM 950 C CA . ALA A 1 128 ? -37.216 -4.025 45.706 1.00 94.56 128 ALA A CA 1
ATOM 951 C C . ALA A 1 128 ? -37.624 -5.074 46.752 1.00 94.56 128 ALA A C 1
ATOM 953 O O . ALA A 1 128 ? -38.765 -5.063 47.203 1.00 94.56 128 ALA A O 1
ATOM 954 N N . ALA A 1 129 ? -36.691 -5.929 47.183 1.00 94.00 129 ALA A N 1
ATOM 955 C CA . ALA A 1 129 ? -36.935 -6.914 48.236 1.00 94.00 129 ALA A CA 1
ATOM 956 C C . ALA A 1 129 ? -37.206 -6.274 49.609 1.00 94.00 129 ALA A C 1
ATOM 958 O O . ALA A 1 129 ? -38.014 -6.789 50.368 1.00 94.00 129 ALA A O 1
ATOM 959 N N . ALA A 1 130 ? -36.565 -5.145 49.926 1.00 92.31 130 ALA A N 1
ATOM 960 C CA . ALA A 1 130 ? -36.772 -4.429 51.189 1.00 92.31 130 ALA A CA 1
ATOM 961 C C . ALA A 1 130 ? -38.113 -3.670 51.273 1.00 92.31 130 ALA A C 1
ATOM 963 O O . ALA A 1 130 ? -38.479 -3.199 52.347 1.00 92.31 130 ALA A O 1
ATOM 964 N N . LEU A 1 131 ? -38.809 -3.503 50.145 1.00 92.44 131 LEU A N 1
ATOM 965 C CA . LEU A 1 131 ? -40.111 -2.833 50.048 1.00 92.44 131 LEU A CA 1
ATOM 966 C C . LEU A 1 131 ? -41.301 -3.813 50.056 1.00 92.44 131 LEU A C 1
ATOM 968 O O . LEU A 1 131 ? -42.444 -3.358 49.987 1.00 92.44 131 LEU A O 1
ATOM 972 N N . GLN A 1 132 ? -41.037 -5.124 50.100 1.00 79.19 132 GLN A N 1
ATOM 973 C CA . GLN A 1 132 ? -42.035 -6.194 50.239 1.00 79.19 132 GLN A CA 1
ATOM 974 C C . GLN A 1 132 ? -42.220 -6.574 51.708 1.00 79.19 132 GLN A C 1
ATOM 976 O O . GLN A 1 132 ? -43.372 -6.901 52.068 1.00 79.19 132 GLN A O 1
#

Sequence (132 aa):
MSVLHGKRSIKLSVFSVLLAITALLTFTEYTPAQSTDSLETECVAFISSGTFTVPASLTPQELCKVVVALFGNEWEKAAKLQATILVVNDHDIRLAAAEAAIAALQAQDTATLQPQIDAINAKLANMAAALQ